Protein AF-A0A915N423-F1 (afdb_monomer)

Foldseek 3Di:
DCDDFDKAFFDDPDPPDRDIDTDDPPDDSLVVCCVTHPDNPDVVVVVVVLVPDDPVVNVVVVVVVVVVLCPDPCVQKDWAWWAWPVPRAIWIWIDGLFWTWIQGPPVRDIDIAGPVQWDDWDDDWQKIWTQGHPVRDITIIGHPTRVRVVVVVVVVVVSVD

Nearest PDB structures (foldseek):
  8y8y-assembly1_A  TM=5.622E-01  e=1.178E-06  Homo sapiens
  6qlz-assembly2_B  TM=8.464E-01  e=5.004E-04  Homo sapiens
  6qlz-assembly3_C  TM=8.438E-01  e=5.586E-04  Homo sapiens
  8tee-assembly1_B-2  TM=6.916E-01  e=3.801E-04  Mus musculus
  4tyz-assembly2_B  TM=6.804E-01  e=4.243E-04  Leishmania infantum

InterPro domains:
  IPR011993 PH-like domain superfamily [G3DSA:2.30.29.30] (75-157)

pLDDT: mean 72.62, std 17.29, range [35.38, 95.25]

Radius of gyration: 20.79 Å; Cα contacts (8 Å, |Δi|>4): 211; chains: 1; bounding box: 46×37×54 Å

Solvent-accessible surface area (backbone atoms only — not comparable to full-atom values): 9415 Å² total; per-residue (Å²): 138,88,86,85,66,62,68,46,48,38,62,53,97,49,93,84,57,82,47,74,42,74,62,58,89,93,49,69,65,66,64,56,39,74,74,38,35,60,64,72,66,65,64,53,60,50,48,66,57,48,74,77,46,56,70,70,56,46,49,50,52,50,53,55,49,48,56,57,47,62,71,39,88,66,54,73,50,49,78,43,71,30,22,37,67,89,77,68,45,63,30,36,44,31,40,40,94,68,32,40,34,39,36,40,64,94,79,69,50,70,49,76,41,47,56,91,39,51,79,47,78,49,77,55,66,33,36,39,35,39,24,38,51,96,84,53,50,72,48,46,36,35,39,93,42,40,64,62,45,51,52,54,49,49,55,48,60,72,66,72,114

Mean predicted aligned error: 14.72 Å

Structure (mmCIF, N/CA/C/O backbone):
data_AF-A0A915N423-F1
#
_entry.id   AF-A0A915N423-F1
#
loop_
_atom_site.group_PDB
_atom_site.id
_atom_site.type_symbol
_atom_site.label_atom_id
_atom_site.label_alt_id
_atom_site.label_comp_id
_atom_site.label_asym_id
_atom_site.label_entity_id
_atom_site.label_seq_id
_atom_site.pdbx_PDB_ins_code
_atom_site.Cartn_x
_atom_site.Cartn_y
_atom_site.Cartn_z
_atom_site.occupancy
_atom_site.B_iso_or_equiv
_atom_site.auth_seq_id
_atom_site.auth_comp_id
_atom_site.auth_asym_id
_atom_site.auth_atom_id
_atom_site.pdbx_PDB_model_num
ATOM 1 N N . PRO A 1 1 ? 3.517 20.242 -10.643 1.00 35.38 1 PRO A N 1
ATOM 2 C CA . PRO A 1 1 ? 3.447 18.761 -10.707 1.00 35.38 1 PRO A CA 1
ATOM 3 C C . PRO A 1 1 ? 4.623 18.179 -11.520 1.00 35.38 1 PRO A C 1
ATOM 5 O O . PRO A 1 1 ? 4.657 18.299 -12.739 1.00 35.38 1 PRO A O 1
ATOM 8 N N . LYS A 1 2 ? 5.636 17.630 -10.835 1.00 38.31 2 LYS A N 1
ATOM 9 C CA . LYS A 1 2 ? 6.844 17.023 -11.432 1.00 38.31 2 LYS A CA 1
ATOM 10 C C . LYS A 1 2 ? 6.754 15.494 -11.331 1.00 38.31 2 LYS A C 1
ATOM 12 O O . LYS A 1 2 ? 7.477 14.899 -10.545 1.00 38.31 2 LYS A O 1
ATOM 17 N N . ILE A 1 3 ? 5.815 14.882 -12.050 1.00 35.84 3 ILE A N 1
ATOM 18 C CA . ILE A 1 3 ? 5.405 13.491 -11.769 1.00 35.84 3 ILE A CA 1
ATOM 19 C C . ILE A 1 3 ? 6.064 12.456 -12.712 1.00 35.84 3 ILE A C 1
ATOM 21 O O . ILE A 1 3 ? 5.968 11.267 -12.466 1.00 35.84 3 ILE A O 1
ATOM 25 N N . PHE A 1 4 ? 6.859 12.860 -13.716 1.00 45.06 4 PHE A N 1
ATOM 26 C CA . PHE A 1 4 ? 7.499 11.904 -14.648 1.00 45.06 4 PHE A CA 1
ATOM 27 C C . PHE A 1 4 ? 8.933 12.288 -15.055 1.00 45.06 4 PHE A C 1
ATOM 29 O O . PHE A 1 4 ? 9.256 12.400 -16.235 1.00 45.06 4 PHE A O 1
ATOM 36 N N . GLY A 1 5 ? 9.810 12.551 -14.082 1.00 49.00 5 GLY A N 1
ATOM 37 C CA . GLY A 1 5 ? 11.205 12.922 -14.351 1.00 49.00 5 GLY A CA 1
ATOM 38 C C . GLY A 1 5 ? 12.211 11.821 -14.003 1.00 49.00 5 GLY A C 1
ATOM 39 O O . GLY A 1 5 ? 12.178 11.238 -12.926 1.00 49.00 5 GLY A O 1
ATOM 40 N N . LEU A 1 6 ? 13.183 11.575 -14.877 1.00 53.91 6 LEU A N 1
ATOM 41 C CA . LEU A 1 6 ? 14.365 10.797 -14.503 1.00 53.91 6 LEU A CA 1
ATOM 42 C C . LEU A 1 6 ? 15.216 11.613 -13.513 1.00 53.91 6 LEU A C 1
ATOM 44 O O . LEU A 1 6 ? 15.444 12.809 -13.721 1.00 53.91 6 LEU A O 1
ATOM 48 N N . GLN A 1 7 ? 15.706 10.980 -12.445 1.00 60.94 7 GLN A N 1
ATOM 49 C CA . GLN A 1 7 ? 16.640 11.590 -11.493 1.00 60.94 7 GLN A CA 1
ATOM 50 C C . GLN A 1 7 ? 18.035 10.966 -11.591 1.00 60.94 7 GLN A C 1
ATOM 52 O O . GLN A 1 7 ? 18.215 9.795 -11.945 1.00 60.94 7 GLN A O 1
ATOM 57 N N . TYR A 1 8 ? 19.056 11.738 -11.230 1.00 60.56 8 TYR A N 1
ATOM 58 C CA . TYR A 1 8 ? 20.414 11.236 -11.083 1.00 60.56 8 TYR A CA 1
ATOM 59 C C . TYR A 1 8 ? 21.033 11.661 -9.752 1.00 60.56 8 TYR A C 1
ATOM 61 O O . TYR A 1 8 ? 20.816 12.765 -9.256 1.00 60.56 8 TYR A O 1
ATOM 69 N N . GLN A 1 9 ? 21.835 10.760 -9.185 1.00 66.44 9 GLN A N 1
ATOM 70 C CA . GLN A 1 9 ? 22.580 11.010 -7.959 1.00 66.44 9 GLN A CA 1
ATOM 71 C C . GLN A 1 9 ? 23.746 11.954 -8.243 1.00 66.44 9 GLN A C 1
ATOM 73 O O . GLN A 1 9 ? 24.588 11.680 -9.113 1.00 66.44 9 GLN A O 1
ATOM 78 N N . MET A 1 10 ? 23.793 13.055 -7.503 1.00 62.12 10 MET A N 1
ATOM 79 C CA . MET A 1 10 ? 24.853 14.041 -7.601 1.00 62.12 10 MET A CA 1
ATOM 80 C C . MET A 1 10 ? 26.148 13.551 -6.942 1.00 62.12 10 MET A C 1
ATOM 82 O O . MET A 1 10 ? 26.137 12.709 -6.046 1.00 62.12 10 MET A O 1
ATOM 86 N N . LYS A 1 11 ? 27.276 14.107 -7.386 1.00 58.88 11 LYS A N 1
ATOM 87 C CA . LYS A 1 11 ? 28.560 14.050 -6.691 1.00 58.88 11 LYS A CA 1
ATOM 88 C C . LYS A 1 11 ? 28.432 14.827 -5.392 1.00 58.88 11 LYS A C 1
ATOM 90 O O . LYS A 1 11 ? 28.373 16.053 -5.422 1.00 58.88 11 LYS A O 1
ATOM 95 N N . ALA A 1 12 ? 28.385 14.111 -4.282 1.00 56.25 12 ALA A N 1
ATOM 96 C CA . ALA A 1 12 ? 28.579 14.684 -2.963 1.00 56.25 12 ALA A CA 1
ATOM 97 C C . ALA A 1 12 ? 30.016 14.394 -2.518 1.00 56.25 12 ALA A C 1
ATOM 99 O O . ALA A 1 12 ? 30.547 13.318 -2.787 1.00 56.25 12 ALA A O 1
ATOM 100 N N . THR A 1 13 ? 30.648 15.371 -1.874 1.00 53.78 13 THR A N 1
ATOM 101 C CA . THR A 1 13 ? 31.932 15.202 -1.173 1.00 53.78 13 THR A CA 1
ATOM 102 C C . THR A 1 13 ? 31.786 14.373 0.098 1.00 53.78 13 THR A C 1
ATOM 104 O O . THR A 1 13 ? 32.768 13.825 0.581 1.00 53.78 13 THR A O 1
ATOM 107 N N . ASP A 1 14 ? 30.563 14.280 0.613 1.00 52.47 14 ASP A N 1
ATOM 108 C CA . ASP A 1 14 ? 30.214 13.598 1.846 1.00 52.47 14 ASP A CA 1
ATOM 109 C C . ASP A 1 14 ? 29.406 12.338 1.507 1.00 52.47 14 ASP A C 1
ATOM 111 O O . ASP A 1 14 ? 28.328 12.421 0.906 1.00 52.47 14 ASP A O 1
ATOM 115 N N . THR A 1 15 ? 29.959 11.165 1.818 1.00 52.91 15 THR A N 1
ATOM 116 C CA . THR A 1 15 ? 29.466 9.847 1.370 1.00 52.91 15 THR A CA 1
ATOM 117 C C . THR A 1 15 ? 28.049 9.544 1.873 1.00 52.91 15 THR A C 1
ATOM 119 O O . THR A 1 15 ? 27.328 8.748 1.267 1.00 52.91 15 THR A O 1
ATOM 122 N N . GLU A 1 16 ? 27.623 10.220 2.941 1.00 51.22 16 GLU A N 1
ATOM 123 C CA . GLU A 1 16 ? 26.332 10.010 3.599 1.00 51.22 16 GLU A CA 1
ATOM 124 C C . GLU A 1 16 ? 25.194 10.856 3.004 1.00 51.22 16 GLU A C 1
ATOM 126 O O . GLU A 1 16 ? 24.026 10.475 3.084 1.00 51.22 16 GLU A O 1
ATOM 131 N N . LYS A 1 17 ? 25.493 11.960 2.303 1.00 50.31 17 LYS A N 1
ATOM 132 C CA . LYS A 1 17 ? 24.467 12.827 1.697 1.00 50.31 17 LYS A CA 1
ATOM 133 C C . LYS A 1 17 ? 24.258 12.486 0.227 1.00 50.31 17 LYS A C 1
ATOM 135 O O . LYS A 1 17 ? 24.754 13.157 -0.679 1.00 50.31 17 LYS A O 1
ATOM 140 N N . ARG A 1 18 ? 23.467 11.441 -0.032 1.00 54.22 18 ARG A N 1
ATOM 141 C CA . ARG A 1 18 ? 23.009 11.083 -1.386 1.00 54.22 18 ARG A CA 1
ATOM 142 C C . ARG A 1 18 ? 22.008 12.118 -1.917 1.00 54.22 18 ARG A C 1
ATOM 144 O O . ARG A 1 18 ? 20.801 11.920 -1.860 1.00 54.22 18 ARG A O 1
ATOM 151 N N . MET A 1 19 ? 22.506 13.232 -2.448 1.00 58.16 19 MET A N 1
ATOM 152 C CA . MET A 1 19 ? 21.665 14.249 -3.087 1.00 58.16 19 MET A CA 1
ATOM 153 C C . MET A 1 19 ? 21.217 13.793 -4.483 1.00 58.16 19 MET A C 1
ATOM 155 O O . MET A 1 19 ? 22.045 13.461 -5.335 1.00 58.16 19 MET A O 1
ATOM 159 N N . MET A 1 20 ? 19.905 13.791 -4.725 1.00 60.31 20 MET A N 1
ATOM 160 C CA . MET A 1 20 ? 19.289 13.441 -6.009 1.00 60.31 20 MET A CA 1
ATOM 161 C C . MET A 1 20 ? 18.847 14.703 -6.754 1.00 60.31 20 MET A C 1
ATOM 163 O O . MET A 1 20 ? 18.311 15.631 -6.150 1.00 60.31 20 MET A O 1
ATOM 167 N N . ARG A 1 21 ? 19.061 14.748 -8.074 1.00 61.97 21 ARG A N 1
ATOM 168 C CA . ARG A 1 21 ? 18.654 15.872 -8.929 1.00 61.97 21 ARG A CA 1
ATOM 169 C C . ARG A 1 21 ? 17.828 15.404 -10.117 1.00 61.97 21 ARG A C 1
ATOM 171 O O . ARG A 1 21 ? 18.158 14.414 -10.765 1.00 61.97 21 ARG A O 1
ATOM 178 N N . TRP A 1 22 ? 16.773 16.154 -10.413 1.00 62.38 22 TRP A N 1
ATOM 179 C CA . TRP A 1 22 ? 15.925 15.951 -11.585 1.00 62.38 22 TRP A CA 1
ATOM 180 C C . TRP A 1 22 ? 16.647 16.339 -12.876 1.00 62.38 22 TRP A C 1
ATOM 182 O O . TRP A 1 22 ? 17.339 17.358 -12.919 1.00 62.38 22 TRP A O 1
ATOM 192 N N . ILE A 1 23 ? 16.453 15.545 -13.929 1.00 60.69 23 ILE A N 1
ATOM 193 C CA . ILE A 1 23 ? 16.903 15.884 -15.280 1.00 60.69 23 ILE A CA 1
ATOM 194 C C . ILE A 1 23 ? 16.006 16.991 -15.836 1.00 60.69 23 ILE A C 1
ATOM 196 O O . ILE A 1 23 ? 14.783 16.869 -15.848 1.00 60.69 23 ILE A O 1
ATOM 200 N N . GLU A 1 24 ? 16.621 18.080 -16.296 1.00 67.56 24 GLU A N 1
ATOM 201 C CA . GLU A 1 24 ? 15.918 19.202 -16.917 1.00 67.56 24 GLU A CA 1
ATOM 202 C C . GLU A 1 24 ? 15.700 18.894 -18.415 1.00 67.56 24 GLU A C 1
ATOM 204 O O . GLU A 1 24 ? 16.689 18.813 -19.150 1.00 67.56 24 GLU A O 1
ATOM 209 N N . PRO A 1 25 ? 14.450 18.730 -18.899 1.00 50.25 25 PRO A N 1
ATOM 210 C CA . PRO A 1 25 ? 14.166 18.262 -20.264 1.00 50.25 25 PRO A CA 1
ATOM 211 C C . PRO A 1 25 ? 14.612 19.231 -21.375 1.00 50.25 25 PRO A C 1
ATOM 213 O O . PRO A 1 25 ? 14.803 18.811 -22.510 1.00 50.25 25 PRO A O 1
ATOM 216 N N . GLY A 1 26 ? 14.836 20.511 -21.058 1.00 50.38 26 GLY A N 1
ATOM 217 C CA . GLY A 1 26 ? 15.304 21.529 -22.011 1.00 50.38 26 GLY A CA 1
ATOM 218 C C . GLY A 1 26 ? 16.827 21.691 -22.105 1.00 50.38 26 GLY A C 1
ATOM 219 O O . GLY A 1 26 ? 17.304 22.541 -22.854 1.00 50.38 26 GLY A O 1
ATOM 220 N N . ARG A 1 27 ? 17.618 20.929 -21.337 1.00 60.22 27 ARG A N 1
ATOM 221 C CA . ARG A 1 27 ? 19.087 21.017 -21.358 1.00 60.22 27 ARG A CA 1
ATOM 222 C C . ARG A 1 27 ? 19.703 19.715 -21.873 1.00 60.22 27 ARG A C 1
ATOM 224 O O . ARG A 1 27 ? 19.248 18.643 -21.481 1.00 60.22 27 ARG A O 1
ATOM 231 N N . PRO A 1 28 ? 20.809 19.766 -22.641 1.00 55.94 28 PRO A N 1
ATOM 232 C CA . PRO A 1 28 ? 21.502 18.559 -23.082 1.00 55.94 28 PRO A CA 1
ATOM 233 C C . PRO A 1 28 ? 21.868 17.664 -21.891 1.00 55.94 28 PRO A C 1
ATOM 235 O O . PRO A 1 28 ? 22.650 18.067 -21.023 1.00 55.94 28 PRO A O 1
ATOM 238 N N . ILE A 1 29 ? 21.310 16.451 -21.854 1.00 56.38 29 ILE A N 1
ATOM 239 C CA . ILE A 1 29 ? 21.448 15.495 -20.741 1.00 56.38 29 ILE A CA 1
ATOM 240 C C . ILE A 1 29 ? 22.919 15.199 -20.413 1.00 56.38 29 ILE A C 1
ATOM 242 O O . ILE A 1 29 ? 23.305 15.127 -19.247 1.00 56.38 29 ILE A O 1
ATOM 246 N N . ARG A 1 30 ? 23.772 15.166 -21.446 1.00 55.88 30 ARG A N 1
ATOM 247 C CA . ARG A 1 30 ? 25.227 14.994 -21.353 1.00 55.88 30 ARG A CA 1
ATOM 248 C C . ARG A 1 30 ? 25.884 16.022 -20.429 1.00 55.88 30 ARG A C 1
ATOM 250 O O . ARG A 1 30 ? 26.578 15.642 -19.493 1.00 55.88 30 ARG A O 1
ATOM 257 N N . ARG A 1 31 ? 25.599 17.316 -20.618 1.00 64.25 31 ARG A N 1
ATOM 258 C CA . ARG A 1 31 ? 26.181 18.393 -19.792 1.00 64.25 31 ARG A CA 1
ATOM 259 C C . ARG A 1 31 ? 25.704 18.331 -18.340 1.00 64.25 31 ARG A C 1
ATOM 261 O O . ARG A 1 31 ? 26.445 18.708 -17.435 1.00 64.25 31 ARG A O 1
ATOM 268 N N . GLN A 1 32 ? 24.476 17.865 -18.112 1.00 62.97 32 GLN A N 1
ATOM 269 C CA . GLN A 1 32 ? 23.907 17.726 -16.768 1.00 62.97 32 GLN A CA 1
ATOM 270 C C . GLN A 1 32 ? 24.576 16.576 -16.001 1.00 62.97 32 GLN A C 1
ATOM 272 O O . GLN A 1 32 ? 24.984 16.752 -14.851 1.00 62.97 32 GLN A O 1
ATOM 277 N N . LEU A 1 33 ? 24.765 15.430 -16.663 1.00 57.88 33 LEU A N 1
ATOM 278 C CA . LEU A 1 33 ? 25.406 14.251 -16.082 1.00 57.88 33 LEU A CA 1
ATOM 279 C C . LEU A 1 33 ? 26.922 14.435 -15.900 1.00 57.88 33 LEU A C 1
ATOM 281 O O . LEU A 1 33 ? 27.447 14.103 -14.840 1.00 57.88 33 LEU A O 1
ATOM 285 N N . GLU A 1 34 ? 27.631 15.017 -16.873 1.00 60.00 34 GLU A N 1
ATOM 286 C CA . GLU A 1 34 ? 29.085 15.253 -16.796 1.00 60.00 34 GLU A CA 1
ATOM 287 C C . GLU A 1 34 ? 29.467 16.183 -15.640 1.00 60.00 34 GLU A C 1
ATOM 289 O O . GLU A 1 34 ? 30.489 15.974 -14.972 1.00 60.00 34 GLU A O 1
ATOM 294 N N . ARG A 1 35 ? 28.642 17.208 -15.400 1.00 56.72 35 ARG A N 1
ATOM 295 C CA . ARG A 1 35 ? 28.901 18.236 -14.390 1.00 56.72 35 ARG A CA 1
ATOM 296 C C . ARG A 1 35 ? 28.583 17.749 -12.978 1.00 56.72 35 ARG A C 1
ATOM 298 O O . ARG A 1 35 ? 29.286 18.130 -12.049 1.00 56.72 35 ARG A O 1
ATOM 305 N N . TRP A 1 36 ? 27.578 16.886 -12.817 1.00 52.91 36 TRP A N 1
ATOM 306 C CA . TRP A 1 36 ? 27.011 16.622 -11.496 1.00 52.91 36 TRP A CA 1
ATOM 307 C C . TRP A 1 36 ? 26.874 15.145 -11.113 1.00 52.91 36 TRP A C 1
ATOM 309 O O . TRP A 1 36 ? 26.733 14.905 -9.928 1.00 52.91 36 TRP A O 1
ATOM 319 N N . ALA A 1 37 ? 26.911 14.153 -12.011 1.00 52.38 37 ALA A N 1
ATOM 320 C CA . ALA A 1 37 ? 26.584 12.762 -11.652 1.00 52.38 37 ALA A CA 1
ATOM 321 C C . ALA A 1 37 ? 27.751 11.982 -11.010 1.00 52.38 37 ALA A C 1
ATOM 323 O O . ALA A 1 37 ? 28.895 12.048 -11.471 1.00 52.38 37 ALA A O 1
ATOM 324 N N . CYS A 1 38 ? 27.450 11.195 -9.966 1.00 51.47 38 CYS A N 1
ATOM 325 C CA . CYS A 1 38 ? 28.453 10.477 -9.163 1.00 51.47 38 CYS A CA 1
ATOM 326 C C . CYS A 1 38 ? 29.211 9.383 -9.941 1.00 51.47 38 CYS A C 1
ATOM 328 O O . CYS A 1 38 ? 30.418 9.220 -9.781 1.00 51.47 38 CYS A O 1
ATOM 330 N N . ARG A 1 39 ? 28.534 8.692 -10.868 1.00 51.06 39 ARG A N 1
ATOM 331 C CA . ARG A 1 39 ? 29.124 7.651 -11.728 1.00 51.06 39 ARG A CA 1
ATOM 332 C C . ARG A 1 39 ? 29.211 8.134 -13.173 1.00 51.06 39 ARG A C 1
ATOM 334 O O . ARG A 1 39 ? 28.320 7.874 -13.979 1.00 51.06 39 ARG A O 1
ATOM 341 N N . ARG A 1 40 ? 30.303 8.844 -13.484 1.00 41.81 40 ARG A N 1
ATOM 342 C CA . ARG A 1 40 ? 30.581 9.469 -14.794 1.00 41.81 40 ARG A CA 1
ATOM 343 C C . ARG A 1 40 ? 30.592 8.498 -15.985 1.00 41.81 40 ARG A C 1
ATOM 345 O O . ARG A 1 40 ? 30.420 8.961 -17.100 1.00 41.81 40 ARG A O 1
ATOM 352 N N . GLY A 1 41 ? 30.768 7.191 -15.768 1.00 42.84 41 GLY A N 1
ATOM 353 C CA . GLY A 1 41 ? 31.028 6.215 -16.839 1.00 42.84 41 GLY A CA 1
ATOM 354 C C . GLY A 1 41 ? 29.877 5.275 -17.225 1.00 42.84 41 GLY A C 1
ATOM 355 O O . GLY A 1 41 ? 29.814 4.831 -18.362 1.00 42.84 41 GLY A O 1
ATOM 356 N N . GLN A 1 42 ? 28.952 4.966 -16.314 1.00 40.69 42 GLN A N 1
ATOM 357 C CA . GLN A 1 42 ? 28.063 3.807 -16.507 1.00 40.69 42 GLN A CA 1
ATOM 358 C C . GLN A 1 42 ? 26.689 4.176 -17.084 1.00 40.69 42 GLN A C 1
ATOM 360 O O . GLN A 1 42 ? 26.129 3.446 -17.898 1.00 40.69 42 GLN A O 1
ATOM 365 N N . LYS A 1 43 ? 26.164 5.359 -16.733 1.00 39.66 43 LYS A N 1
ATOM 366 C CA . LYS A 1 43 ? 24.876 5.838 -17.264 1.00 39.66 43 LYS A CA 1
ATOM 367 C C . LYS A 1 43 ? 24.974 6.356 -18.711 1.00 39.66 43 LYS A C 1
ATOM 369 O O . LYS A 1 43 ? 24.025 6.185 -19.466 1.00 39.66 43 LYS A O 1
ATOM 374 N N . TRP A 1 44 ? 26.106 6.946 -19.118 1.00 37.19 44 TRP A N 1
ATOM 375 C CA . TRP A 1 44 ? 26.280 7.512 -20.471 1.00 37.19 44 TRP A CA 1
ATOM 376 C C . TRP A 1 44 ? 26.550 6.441 -21.540 1.00 37.19 44 TRP A C 1
ATOM 378 O O . TRP A 1 44 ? 25.934 6.490 -22.598 1.00 37.19 44 TRP A O 1
ATOM 388 N N . ALA A 1 45 ? 27.373 5.431 -21.233 1.00 40.91 45 ALA A N 1
ATOM 389 C CA . ALA A 1 45 ? 27.667 4.319 -22.142 1.00 40.91 45 ALA A CA 1
ATOM 390 C C . ALA A 1 45 ? 26.415 3.492 -22.488 1.00 40.91 45 ALA A C 1
ATOM 392 O O . ALA A 1 45 ? 26.355 2.848 -23.530 1.00 40.91 45 ALA A O 1
ATOM 393 N N . THR A 1 46 ? 25.402 3.525 -21.618 1.00 48.81 46 THR A N 1
ATOM 394 C CA . THR A 1 46 ? 24.104 2.885 -21.857 1.00 48.81 46 THR A CA 1
ATOM 395 C C . THR A 1 46 ? 23.249 3.732 -22.810 1.00 48.81 46 THR A C 1
ATOM 397 O O . THR A 1 46 ? 22.711 3.207 -23.776 1.00 48.81 46 THR A O 1
ATOM 400 N N . TYR A 1 47 ? 23.197 5.057 -22.624 1.00 50.16 47 TYR A N 1
ATOM 401 C CA . TYR A 1 47 ? 22.460 5.973 -23.510 1.00 50.16 47 TYR A CA 1
ATOM 402 C C . TYR A 1 47 ? 23.068 6.074 -24.920 1.00 50.16 47 TYR A C 1
ATOM 404 O O . TYR A 1 47 ? 22.339 6.051 -25.907 1.00 50.16 47 TYR A O 1
ATOM 412 N N . GLU A 1 48 ? 24.396 6.140 -25.036 1.00 48.88 48 GLU A N 1
ATOM 413 C CA . GLU A 1 48 ? 25.091 6.179 -26.333 1.00 48.88 48 GLU A CA 1
ATOM 414 C C . GLU A 1 48 ? 24.974 4.846 -27.098 1.00 48.88 48 GLU A C 1
ATOM 416 O O . GLU A 1 48 ? 25.009 4.807 -28.321 1.00 48.88 48 GLU A O 1
ATOM 421 N N . LYS A 1 49 ? 24.737 3.728 -26.410 1.00 51.78 49 LYS A N 1
ATOM 422 C CA . LYS A 1 49 ? 24.360 2.481 -27.087 1.00 51.78 49 LYS A CA 1
ATOM 423 C C . LYS A 1 49 ? 22.897 2.481 -27.524 1.00 51.78 49 LYS A C 1
ATOM 425 O O . LYS A 1 49 ? 22.596 1.937 -28.573 1.00 51.78 49 LYS A O 1
ATOM 430 N N . LEU A 1 50 ? 22.002 3.106 -26.757 1.00 53.62 50 LEU A N 1
ATOM 431 C CA . LEU A 1 50 ? 20.561 3.138 -27.033 1.00 53.62 50 LEU A CA 1
ATOM 432 C C . LEU A 1 50 ? 20.169 4.136 -28.138 1.00 53.62 50 LEU A C 1
ATOM 434 O O . LEU A 1 50 ? 19.243 3.864 -28.892 1.00 53.62 50 LEU A O 1
ATOM 438 N N . HIS A 1 51 ? 20.864 5.272 -28.274 1.00 55.25 51 HIS A N 1
ATOM 439 C CA . HIS A 1 51 ? 20.496 6.310 -29.254 1.00 55.25 51 HIS A CA 1
ATOM 440 C C . HIS A 1 51 ? 20.778 5.939 -30.723 1.00 55.25 51 HIS A C 1
ATOM 442 O O . HIS A 1 51 ? 20.240 6.572 -31.626 1.00 55.25 51 HIS A O 1
ATOM 448 N N . THR A 1 52 ? 21.614 4.926 -30.965 1.00 58.19 52 THR A N 1
ATOM 449 C CA . THR A 1 52 ? 21.940 4.388 -32.297 1.00 58.19 52 THR A CA 1
ATOM 450 C C . THR A 1 52 ? 21.100 3.161 -32.647 1.00 58.19 52 THR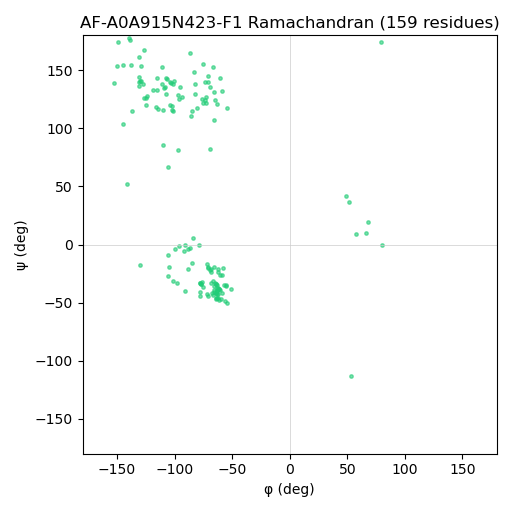 A C 1
ATOM 452 O O . THR A 1 52 ? 21.250 2.605 -33.734 1.00 58.19 52 THR A O 1
ATOM 455 N N . MET A 1 53 ? 20.221 2.718 -31.746 1.00 65.88 53 MET A N 1
ATOM 456 C CA . MET A 1 53 ? 19.376 1.548 -31.961 1.00 65.88 53 MET A CA 1
ATOM 457 C C . MET A 1 53 ? 18.131 1.901 -32.770 1.00 65.88 53 MET A C 1
ATOM 459 O O . MET A 1 53 ? 17.574 2.994 -32.661 1.00 65.88 53 MET A O 1
ATOM 463 N N . GLN A 1 54 ? 17.650 0.937 -33.558 1.00 73.69 54 GLN A N 1
ATOM 464 C CA . GLN A 1 54 ? 16.334 1.052 -34.173 1.00 73.69 54 GLN A CA 1
ATOM 465 C C . GLN A 1 54 ? 15.251 1.169 -33.086 1.00 73.69 54 GLN A C 1
ATOM 467 O O . GLN A 1 54 ? 15.338 0.467 -32.072 1.00 73.69 54 GLN A O 1
ATOM 472 N N . PRO A 1 55 ? 14.195 1.974 -33.311 1.00 73.50 55 PRO A N 1
ATOM 473 C CA . PRO A 1 55 ? 13.119 2.170 -32.338 1.00 73.50 55 PRO A CA 1
ATOM 474 C C . PRO A 1 55 ? 12.516 0.862 -31.806 1.00 73.50 55 PRO A C 1
ATOM 476 O O . PRO A 1 55 ? 12.256 0.748 -30.612 1.00 73.50 55 PRO A O 1
ATOM 479 N N . ALA A 1 56 ? 12.369 -0.153 -32.665 1.00 66.12 56 ALA A N 1
ATOM 480 C CA . ALA A 1 56 ? 11.861 -1.468 -32.275 1.00 66.12 56 ALA A CA 1
ATOM 481 C C . ALA A 1 56 ? 12.773 -2.187 -31.263 1.00 66.12 56 ALA A C 1
ATOM 483 O O . ALA A 1 56 ? 12.290 -2.790 -30.310 1.00 66.12 56 ALA A O 1
ATOM 484 N N . TYR A 1 57 ? 14.094 -2.087 -31.423 1.00 65.50 57 TYR A N 1
ATOM 485 C CA . TYR A 1 57 ? 15.054 -2.725 -30.521 1.00 65.50 57 TYR A CA 1
ATOM 486 C C . TYR A 1 57 ? 15.166 -1.981 -29.181 1.00 65.50 57 TYR A C 1
ATOM 488 O O . TYR A 1 57 ? 15.242 -2.608 -28.126 1.00 65.50 57 TYR A O 1
ATOM 496 N N . ALA A 1 58 ? 15.081 -0.646 -29.199 1.00 65.69 58 ALA A N 1
ATOM 497 C CA . ALA A 1 58 ? 14.986 0.155 -27.978 1.00 65.69 58 ALA A CA 1
ATOM 498 C C . ALA A 1 58 ? 13.696 -0.149 -27.191 1.00 65.69 58 ALA A C 1
ATOM 500 O O . ALA A 1 58 ? 13.741 -0.265 -25.967 1.00 65.69 58 ALA A O 1
ATOM 501 N N . ALA A 1 59 ? 12.567 -0.341 -27.884 1.00 65.94 59 ALA A N 1
ATOM 502 C CA . ALA A 1 59 ? 11.310 -0.761 -27.268 1.00 65.94 59 ALA A CA 1
ATOM 503 C C . ALA A 1 59 ? 11.407 -2.169 -26.654 1.00 65.94 59 ALA A C 1
ATOM 505 O O . ALA A 1 59 ? 10.946 -2.372 -25.535 1.00 65.94 59 ALA A O 1
ATOM 506 N N . LEU A 1 60 ? 12.059 -3.123 -27.329 1.00 62.38 60 LEU A N 1
ATOM 507 C CA . LEU A 1 60 ? 12.294 -4.464 -26.779 1.00 62.38 60 LEU A CA 1
ATOM 508 C C . LEU A 1 60 ? 13.158 -4.428 -25.513 1.00 62.38 60 LEU A C 1
ATOM 510 O O . LEU A 1 60 ? 12.794 -5.047 -24.520 1.00 62.38 60 LEU A O 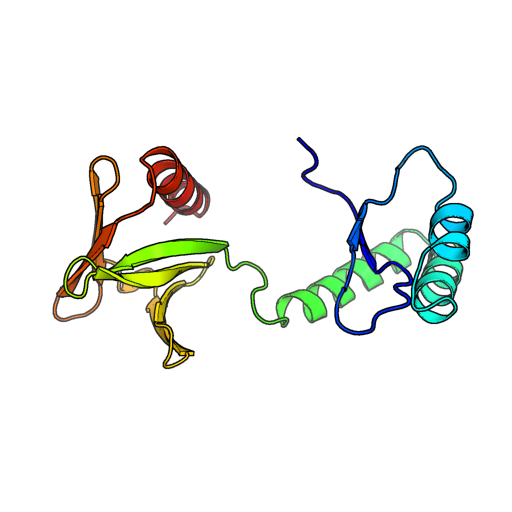1
ATOM 514 N N . LEU A 1 61 ? 14.260 -3.672 -25.507 1.00 65.38 61 LEU A N 1
ATOM 515 C CA . LEU A 1 61 ? 15.088 -3.504 -24.306 1.00 65.38 61 LEU A CA 1
ATOM 516 C C . LEU A 1 61 ? 14.341 -2.789 -23.178 1.00 65.38 61 LEU A C 1
ATOM 518 O O . LEU A 1 61 ? 14.556 -3.107 -22.014 1.00 65.38 61 LEU A O 1
ATOM 522 N N . TYR A 1 62 ? 13.457 -1.847 -23.509 1.00 63.22 62 TYR A N 1
ATOM 523 C CA . TYR A 1 62 ? 12.577 -1.224 -22.527 1.00 63.22 62 TYR A CA 1
ATOM 524 C C . TYR A 1 62 ? 11.615 -2.248 -21.918 1.00 63.22 62 TYR A C 1
ATOM 526 O O . TYR A 1 62 ? 11.510 -2.306 -20.703 1.00 63.22 62 TYR A O 1
ATOM 534 N N . ILE A 1 63 ? 10.982 -3.103 -22.727 1.00 59.53 63 ILE A N 1
ATOM 535 C CA . ILE A 1 63 ? 10.091 -4.170 -22.244 1.00 59.53 63 ILE A CA 1
ATOM 536 C C . ILE A 1 63 ? 10.857 -5.186 -21.385 1.00 59.53 63 ILE A C 1
ATOM 538 O O . ILE A 1 63 ? 10.404 -5.524 -20.299 1.00 59.53 63 ILE A O 1
ATOM 542 N N . VAL A 1 64 ? 12.035 -5.640 -21.819 1.00 61.25 64 VAL A N 1
ATOM 543 C CA . VAL A 1 64 ? 12.874 -6.566 -21.035 1.00 61.25 64 VAL A CA 1
ATOM 544 C C . VAL A 1 64 ? 13.343 -5.909 -19.734 1.00 61.25 64 VAL A C 1
ATOM 546 O O . VAL A 1 64 ? 13.269 -6.517 -18.673 1.00 61.25 64 VAL A O 1
ATOM 549 N N . GLY A 1 65 ? 13.740 -4.638 -19.788 1.00 62.72 65 GLY A N 1
ATOM 550 C CA . GLY A 1 65 ? 14.073 -3.863 -18.596 1.00 62.72 65 GLY A CA 1
ATOM 551 C C . GLY A 1 65 ? 12.872 -3.657 -17.671 1.00 62.72 65 GLY A C 1
ATOM 552 O O . GLY A 1 65 ? 13.037 -3.676 -16.458 1.00 62.72 65 GLY A O 1
ATOM 553 N N . LEU A 1 66 ? 11.655 -3.515 -18.205 1.00 58.75 66 LEU A N 1
ATOM 554 C CA . LEU A 1 66 ? 10.436 -3.475 -17.397 1.00 58.75 66 LEU A CA 1
ATOM 555 C C . LEU A 1 66 ? 10.219 -4.792 -16.647 1.00 58.75 66 LEU A C 1
ATOM 557 O O . LEU A 1 66 ? 9.816 -4.736 -15.492 1.00 58.75 66 LEU A O 1
ATOM 561 N N . VAL A 1 67 ? 10.536 -5.945 -17.247 1.00 60.69 67 VAL A N 1
ATOM 562 C CA . VAL A 1 67 ? 10.467 -7.251 -16.564 1.00 60.69 67 VAL A CA 1
ATOM 563 C C . VAL A 1 67 ? 11.454 -7.318 -15.396 1.00 60.69 67 VAL A C 1
ATOM 565 O O . VAL A 1 67 ? 11.097 -7.775 -14.315 1.00 60.69 67 VAL A O 1
ATOM 568 N N . GLU A 1 68 ? 12.682 -6.824 -15.571 1.00 64.69 68 GLU A N 1
ATOM 569 C CA . GLU A 1 68 ? 13.665 -6.763 -14.477 1.00 64.69 68 GLU A CA 1
ATOM 570 C C . GLU A 1 68 ? 13.227 -5.791 -13.370 1.00 64.69 68 GLU A C 1
ATOM 572 O O . GLU A 1 68 ? 13.351 -6.081 -12.180 1.00 64.69 68 GLU A O 1
ATOM 577 N N . VAL A 1 69 ? 12.672 -4.638 -13.753 1.00 63.09 69 VAL A N 1
ATOM 578 C CA . VAL A 1 69 ? 12.185 -3.622 -12.812 1.00 63.09 69 VAL A CA 1
ATOM 579 C C . VAL A 1 69 ? 10.947 -4.109 -12.053 1.00 63.09 69 VAL A C 1
ATOM 581 O O . VAL A 1 69 ? 10.823 -3.807 -10.870 1.00 63.09 69 VAL A O 1
ATOM 584 N N . GLN A 1 70 ? 10.089 -4.921 -12.676 1.00 62.47 70 GLN A N 1
ATOM 585 C CA . GLN A 1 70 ? 8.955 -5.581 -12.017 1.00 62.47 70 GLN A CA 1
ATOM 586 C C . GLN A 1 70 ? 9.376 -6.510 -10.874 1.00 62.47 70 GLN A C 1
ATOM 588 O O . GLN A 1 70 ? 8.599 -6.722 -9.950 1.00 62.47 70 GLN A O 1
ATOM 593 N N . GLN A 1 71 ? 10.599 -7.046 -10.909 1.00 65.44 71 GLN A N 1
ATOM 594 C CA . GLN A 1 71 ? 11.136 -7.883 -9.832 1.00 65.44 71 GLN A CA 1
ATOM 595 C C . GLN A 1 71 ? 11.815 -7.080 -8.715 1.00 65.44 71 GLN A C 1
ATOM 597 O O . GLN A 1 71 ? 12.273 -7.665 -7.732 1.00 65.44 71 GLN A O 1
ATOM 602 N N . CYS A 1 72 ? 11.913 -5.754 -8.844 1.00 68.12 72 CYS A N 1
ATOM 603 C CA . CYS A 1 72 ? 12.491 -4.921 -7.798 1.00 68.12 72 CYS A CA 1
ATOM 604 C C . CYS A 1 72 ? 11.536 -4.790 -6.605 1.00 68.12 72 CYS A C 1
ATOM 606 O O . CYS A 1 72 ? 10.333 -4.592 -6.762 1.00 68.12 72 CYS A O 1
ATOM 608 N N . GLU A 1 73 ? 12.100 -4.836 -5.399 1.00 67.62 73 GLU A N 1
ATOM 609 C CA . GLU A 1 73 ? 11.362 -4.598 -4.159 1.00 67.62 73 GLU A CA 1
ATOM 610 C C . GLU A 1 73 ? 10.720 -3.201 -4.167 1.00 67.62 73 GLU A C 1
ATOM 612 O O . GLU A 1 73 ? 11.365 -2.208 -4.518 1.00 67.62 73 GLU A O 1
ATOM 617 N N . GLY A 1 74 ? 9.435 -3.136 -3.813 1.00 72.94 74 GLY A N 1
ATOM 618 C CA . GLY A 1 74 ? 8.637 -1.910 -3.844 1.00 72.94 74 GLY A CA 1
ATOM 619 C C . GLY A 1 74 ? 8.107 -1.517 -5.227 1.00 72.94 74 GLY A C 1
ATOM 620 O O . GLY A 1 74 ? 7.418 -0.503 -5.343 1.00 72.94 74 GLY A O 1
ATOM 621 N N . TYR A 1 75 ? 8.399 -2.274 -6.293 1.00 73.94 75 TYR A N 1
ATOM 622 C CA . TYR A 1 75 ? 7.796 -2.000 -7.595 1.00 73.94 75 TYR A CA 1
ATOM 623 C C . TYR A 1 75 ? 6.281 -2.215 -7.545 1.00 73.94 75 TYR A C 1
ATOM 625 O O . TYR A 1 75 ? 5.807 -3.295 -7.202 1.00 73.94 75 TYR A O 1
ATOM 633 N N . GLY A 1 76 ? 5.522 -1.184 -7.921 1.00 79.19 76 GLY A N 1
ATOM 634 C CA . GLY A 1 76 ? 4.060 -1.232 -7.882 1.00 79.19 76 GLY A CA 1
ATOM 635 C C . GLY A 1 76 ? 3.488 -1.296 -6.463 1.00 79.19 76 GLY A C 1
ATOM 636 O O . GLY A 1 76 ? 2.346 -1.721 -6.299 1.00 79.19 76 GLY A O 1
ATOM 637 N N . GLU A 1 77 ? 4.271 -0.917 -5.448 1.00 85.44 77 GLU A N 1
ATOM 638 C CA . GLU A 1 77 ? 3.809 -0.750 -4.073 1.00 85.44 77 GLU A CA 1
ATOM 639 C C . GLU A 1 77 ? 3.746 0.749 -3.734 1.00 85.44 77 GLU A C 1
ATOM 641 O O . GLU A 1 77 ? 4.710 1.487 -3.934 1.00 85.44 77 GLU A O 1
ATOM 646 N N . GLU A 1 78 ? 2.617 1.200 -3.196 1.00 87.06 78 GLU A N 1
ATOM 647 C CA . GLU A 1 78 ? 2.433 2.554 -2.671 1.00 87.06 78 GLU A CA 1
ATOM 648 C C . GLU A 1 78 ? 2.350 2.492 -1.151 1.00 87.06 78 GLU A C 1
ATOM 650 O O . GLU A 1 78 ? 1.661 1.634 -0.601 1.00 87.06 78 GLU A O 1
ATOM 655 N N . THR A 1 79 ? 3.051 3.387 -0.452 1.00 89.69 79 THR A N 1
ATOM 656 C CA . THR A 1 79 ? 3.180 3.329 1.013 1.00 89.69 79 THR A CA 1
ATOM 657 C C . THR A 1 79 ? 2.889 4.662 1.681 1.00 89.69 79 THR A C 1
ATOM 659 O O . THR A 1 79 ? 3.356 5.708 1.236 1.00 89.69 79 THR A O 1
ATOM 662 N N . PHE A 1 80 ? 2.201 4.602 2.816 1.00 90.50 80 PHE A N 1
ATOM 663 C CA . PHE A 1 80 ? 1.768 5.743 3.607 1.00 90.50 80 PHE A CA 1
ATOM 664 C C . PHE A 1 80 ? 2.151 5.546 5.071 1.00 90.50 80 PHE A C 1
ATOM 666 O O . PHE A 1 80 ? 2.045 4.452 5.629 1.00 90.50 80 PHE A O 1
ATOM 673 N N . PHE A 1 81 ? 2.585 6.626 5.712 1.00 91.75 81 PHE A N 1
ATOM 674 C CA . PHE A 1 81 ? 2.869 6.625 7.141 1.00 91.75 81 PHE A CA 1
ATOM 675 C C . PHE A 1 81 ? 1.568 6.829 7.917 1.00 91.75 81 PHE A C 1
ATOM 677 O O . PHE A 1 81 ? 0.808 7.760 7.644 1.00 91.75 81 PHE A O 1
ATOM 684 N N . CY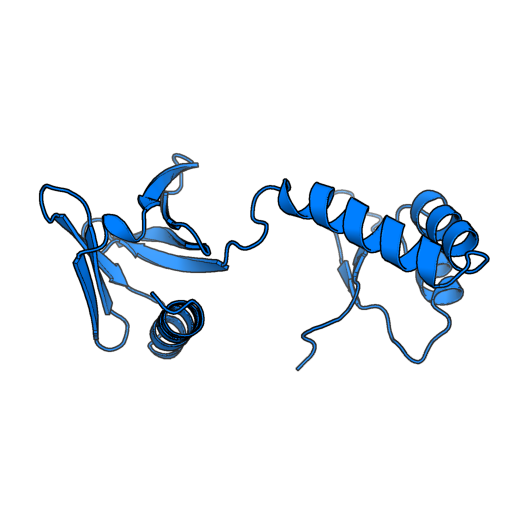S A 1 82 ? 1.311 5.966 8.893 1.00 93.00 82 CYS A N 1
ATOM 685 C CA . CYS A 1 82 ? 0.149 6.069 9.766 1.00 93.00 82 CYS A CA 1
ATOM 686 C C . CYS A 1 82 ? 0.471 5.512 11.157 1.00 93.00 82 CYS A C 1
ATOM 688 O O . CYS A 1 82 ? 1.564 5.005 11.405 1.00 93.00 82 CYS A O 1
ATOM 690 N N . LYS A 1 83 ? -0.469 5.652 12.091 1.00 93.50 83 LYS A N 1
ATOM 691 C CA . LYS A 1 83 ? -0.360 5.117 13.449 1.00 93.50 83 LYS A CA 1
ATOM 692 C C . LYS A 1 83 ? -1.337 3.974 13.654 1.00 93.50 83 LYS A C 1
ATOM 694 O O . LYS A 1 83 ? -2.492 4.087 13.238 1.00 93.50 83 LYS A O 1
ATOM 699 N N . ASP A 1 84 ? -0.896 2.910 14.313 1.00 91.75 84 ASP A N 1
ATOM 700 C CA . ASP A 1 84 ? -1.794 1.844 14.760 1.00 91.75 84 ASP A CA 1
ATOM 701 C C . ASP A 1 84 ? -2.746 2.404 15.829 1.00 91.75 84 ASP A C 1
ATOM 703 O O . ASP A 1 84 ? -2.331 3.083 16.771 1.00 91.75 84 ASP A O 1
ATOM 707 N N . GLY A 1 85 ? -4.043 2.156 15.679 1.00 87.75 85 GLY A N 1
ATOM 708 C CA . GLY A 1 85 ? -5.057 2.627 16.610 1.00 87.75 85 GLY A CA 1
ATOM 709 C C . GLY A 1 85 ? -5.002 1.967 17.984 1.00 87.75 85 GLY A C 1
ATOM 710 O O . GLY A 1 85 ? -5.505 2.563 18.935 1.00 87.75 85 GLY A O 1
ATOM 711 N N . ASN A 1 86 ? -4.386 0.786 18.098 1.00 84.31 86 ASN A N 1
ATOM 712 C CA . ASN A 1 86 ? -4.278 0.064 19.366 1.00 84.31 86 ASN A CA 1
ATOM 713 C C . ASN A 1 86 ? -3.006 0.420 20.146 1.00 84.31 86 ASN A C 1
ATOM 715 O O . ASN A 1 86 ? -3.063 0.551 21.367 1.00 84.31 86 ASN A O 1
ATOM 719 N N . SER A 1 87 ? -1.867 0.572 19.461 1.00 82.19 87 SER A N 1
ATOM 720 C CA . SER A 1 87 ? -0.566 0.821 20.101 1.00 82.19 87 SER A CA 1
ATOM 721 C C . SER A 1 87 ? -0.061 2.260 19.964 1.00 82.19 87 SER A C 1
ATOM 723 O O . SER A 1 87 ? 0.920 2.608 20.616 1.00 82.19 87 SER A O 1
ATOM 725 N N . LEU A 1 88 ? -0.708 3.108 19.147 1.00 79.12 88 LEU A N 1
ATOM 726 C CA . LEU A 1 88 ? -0.234 4.451 18.761 1.00 79.12 88 LEU A CA 1
ATOM 727 C C . LEU A 1 88 ? 1.154 4.463 18.088 1.00 79.12 88 LEU A C 1
ATOM 729 O O . LEU A 1 88 ? 1.704 5.540 17.841 1.00 79.12 88 LEU A O 1
ATOM 733 N N . GLU A 1 89 ? 1.703 3.292 17.761 1.00 87.75 89 GLU A N 1
ATOM 734 C CA . GLU A 1 89 ? 2.999 3.143 17.108 1.00 87.75 89 GLU A CA 1
ATOM 735 C C . GLU A 1 89 ? 2.941 3.609 15.657 1.00 87.75 89 GLU A C 1
ATOM 737 O O . GLU A 1 89 ? 1.943 3.414 14.959 1.00 87.75 89 GLU A O 1
ATOM 742 N N . GLU A 1 90 ? 4.039 4.203 15.193 1.00 89.75 90 GLU A N 1
ATOM 743 C CA . GLU A 1 90 ? 4.196 4.580 13.794 1.00 89.75 90 GLU A CA 1
ATOM 744 C C . GLU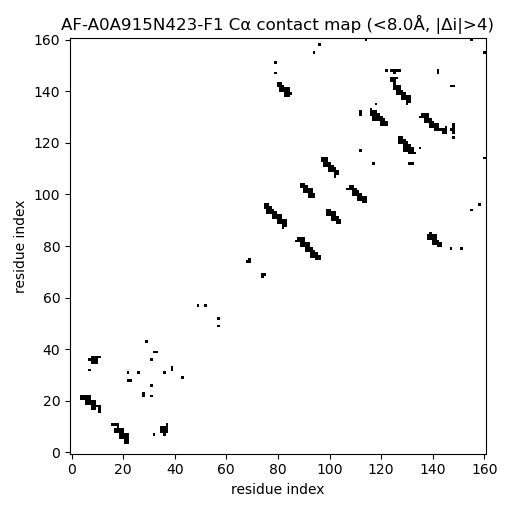 A 1 90 ? 4.478 3.347 12.939 1.00 89.75 90 GLU A C 1
ATOM 746 O O . GLU A 1 90 ? 5.463 2.626 13.117 1.00 89.75 90 GLU A O 1
ATOM 751 N N . ILE A 1 91 ? 3.609 3.135 11.964 1.00 92.50 91 ILE A N 1
ATOM 752 C CA . ILE A 1 91 ? 3.652 2.022 11.032 1.00 92.50 91 ILE A CA 1
ATOM 753 C C . ILE A 1 91 ? 3.610 2.557 9.600 1.00 92.50 91 ILE A C 1
ATOM 755 O O . ILE A 1 91 ? 3.343 3.732 9.336 1.00 92.50 91 ILE A O 1
ATOM 759 N N . THR A 1 92 ? 3.907 1.688 8.643 1.00 92.62 92 THR A N 1
ATOM 760 C CA . THR A 1 92 ? 3.743 1.988 7.221 1.00 92.62 92 THR A CA 1
ATOM 761 C C . THR A 1 92 ? 2.675 1.073 6.657 1.00 92.62 92 THR A C 1
ATOM 763 O O . THR A 1 92 ? 2.846 -0.143 6.665 1.00 92.6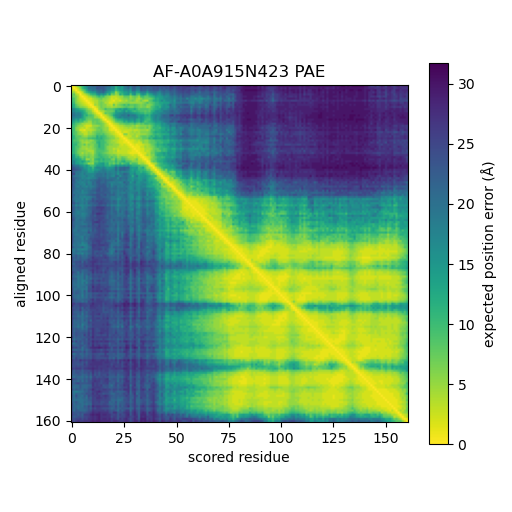2 92 THR A O 1
ATOM 766 N N . LEU A 1 93 ? 1.574 1.656 6.196 1.00 92.50 93 LEU A N 1
ATOM 767 C CA . LEU A 1 93 ? 0.535 0.944 5.466 1.00 92.50 93 LEU A CA 1
ATOM 768 C C . LEU A 1 93 ? 0.829 1.085 3.978 1.00 92.50 93 LEU A C 1
ATOM 770 O O . LEU A 1 93 ? 0.998 2.201 3.494 1.00 92.50 93 LEU A O 1
ATOM 774 N N . GLY A 1 94 ? 0.891 -0.026 3.261 1.00 91.00 94 GLY A N 1
ATOM 775 C CA . GLY A 1 94 ? 1.078 -0.021 1.823 1.00 91.00 94 GLY A CA 1
ATOM 776 C C . GLY A 1 94 ? 0.082 -0.899 1.093 1.00 91.00 94 GLY A C 1
ATOM 777 O O . GLY A 1 94 ? -0.568 -1.763 1.681 1.00 91.00 94 GLY A O 1
ATOM 778 N N . CYS A 1 95 ? -0.051 -0.648 -0.199 1.00 89.75 95 CYS A N 1
ATOM 779 C CA . CYS A 1 95 ? -0.890 -1.416 -1.102 1.00 89.75 95 CYS A CA 1
ATOM 780 C C . CYS A 1 95 ? -0.176 -1.651 -2.435 1.00 89.75 95 CYS A C 1
ATOM 782 O O . CYS A 1 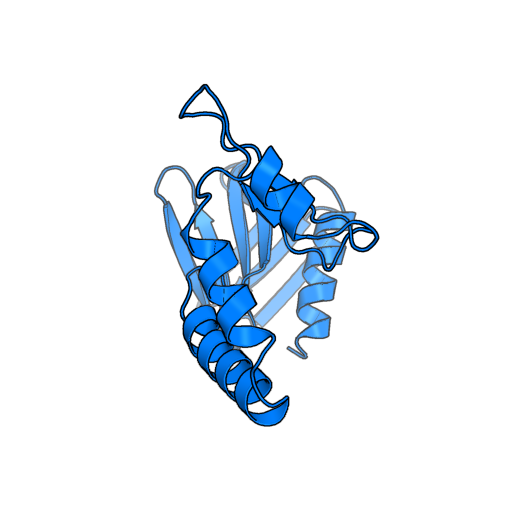95 ? 0.711 -0.899 -2.830 1.00 89.75 95 CYS A O 1
ATOM 784 N N . SER A 1 96 ? -0.563 -2.724 -3.110 1.00 87.31 96 SER A N 1
ATOM 785 C CA . SER A 1 96 ? -0.141 -3.097 -4.456 1.00 87.31 96 SER A CA 1
ATOM 786 C C . SER A 1 96 ? -1.347 -3.646 -5.218 1.00 87.31 96 SER A C 1
ATOM 788 O O . SER A 1 96 ? -2.423 -3.793 -4.639 1.00 87.31 96 SER A O 1
ATOM 790 N N . LEU A 1 97 ? -1.172 -4.005 -6.489 1.00 83.06 97 LEU A N 1
ATOM 791 C CA . LEU A 1 97 ? -2.222 -4.646 -7.286 1.00 83.06 97 LEU A CA 1
ATOM 792 C C . LEU A 1 97 ? -2.752 -5.925 -6.621 1.00 83.06 97 LEU A C 1
ATOM 794 O O . LEU A 1 97 ? -3.936 -6.212 -6.688 1.00 83.06 97 LEU A O 1
ATOM 798 N N . ASP A 1 98 ? -1.886 -6.672 -5.938 1.00 84.56 98 ASP A N 1
ATOM 799 C CA . ASP A 1 98 ? -2.214 -8.007 -5.430 1.00 84.56 98 ASP A CA 1
ATOM 800 C C . ASP A 1 98 ? -2.475 -8.070 -3.912 1.00 84.56 98 ASP A C 1
ATOM 802 O O . ASP A 1 98 ? -3.043 -9.052 -3.419 1.00 84.56 98 ASP A O 1
ATOM 806 N N . TRP A 1 99 ? -2.013 -7.072 -3.149 1.00 89.31 99 TRP A N 1
ATOM 807 C CA . TRP A 1 99 ? -1.962 -7.149 -1.687 1.00 89.31 99 TRP A CA 1
ATOM 808 C C . TRP A 1 99 ? -2.121 -5.786 -1.014 1.00 89.31 99 TRP A C 1
ATOM 810 O O . TRP A 1 99 ? -1.659 -4.764 -1.522 1.00 89.31 99 TRP A O 1
ATOM 820 N N . ILE A 1 100 ? -2.625 -5.811 0.216 1.00 91.25 100 ILE A N 1
ATOM 821 C CA . ILE A 1 100 ? -2.440 -4.756 1.213 1.00 91.25 100 ILE A CA 1
ATOM 822 C C . ILE A 1 100 ? -1.460 -5.241 2.277 1.00 91.25 100 ILE A C 1
ATOM 824 O O . ILE A 1 100 ? -1.457 -6.416 2.646 1.00 91.25 100 ILE A O 1
ATOM 828 N N . PHE A 1 101 ? -0.601 -4.364 2.783 1.00 91.62 101 PHE A N 1
ATOM 829 C CA . PHE A 1 101 ? 0.398 -4.759 3.762 1.00 91.62 101 PHE A CA 1
ATOM 830 C C . PHE A 1 101 ? 0.690 -3.689 4.804 1.00 91.62 101 PHE A C 1
ATOM 832 O O . PHE A 1 101 ? 0.527 -2.495 4.582 1.00 91.62 101 PHE A O 1
ATOM 839 N N . VAL A 1 102 ? 1.154 -4.143 5.962 1.00 92.06 102 VAL A N 1
ATOM 840 C CA . VAL A 1 102 ? 1.545 -3.303 7.090 1.00 92.06 102 VAL A CA 1
ATOM 841 C C . VAL A 1 102 ? 2.976 -3.635 7.474 1.00 92.06 102 VAL A C 1
ATOM 843 O O . VAL A 1 102 ? 3.289 -4.787 7.772 1.00 92.06 102 VAL A O 1
ATOM 846 N N . ILE A 1 103 ? 3.832 -2.621 7.520 1.00 90.81 103 ILE A N 1
ATOM 847 C CA . ILE A 1 103 ? 5.198 -2.714 8.033 1.00 90.81 103 ILE A CA 1
ATOM 848 C C . ILE A 1 103 ? 5.231 -2.063 9.413 1.00 90.81 103 ILE A C 1
ATOM 850 O O . ILE A 1 103 ? 4.960 -0.867 9.553 1.00 90.81 103 ILE A O 1
ATOM 854 N N . ARG A 1 104 ? 5.594 -2.840 10.436 1.00 87.81 104 ARG A N 1
ATOM 855 C CA . ARG A 1 104 ? 5.794 -2.337 11.802 1.00 87.81 104 ARG A CA 1
ATOM 856 C C . ARG A 1 104 ? 7.278 -2.044 12.040 1.00 87.81 104 ARG A C 1
ATOM 858 O O . ARG A 1 104 ? 8.124 -2.918 11.850 1.00 87.81 104 ARG A O 1
ATOM 865 N N . ARG A 1 105 ? 7.616 -0.817 12.454 1.00 75.31 105 ARG A N 1
ATOM 866 C CA . ARG A 1 105 ? 8.967 -0.451 12.929 1.00 75.31 105 ARG A CA 1
ATOM 867 C C . ARG A 1 105 ? 8.939 -0.402 14.460 1.00 75.31 105 ARG A C 1
ATOM 869 O O . ARG A 1 105 ? 7.959 0.110 14.986 1.00 75.31 105 ARG A O 1
ATOM 876 N N . PRO A 1 106 ? 9.955 -0.906 15.189 1.00 66.75 106 PRO A N 1
ATOM 877 C CA . PRO A 1 106 ? 11.332 -1.210 14.769 1.00 66.75 106 PRO A CA 1
ATOM 878 C C . PRO A 1 106 ? 11.591 -2.642 14.269 1.00 66.75 106 PRO A C 1
ATOM 880 O O . PRO A 1 106 ? 12.695 -2.921 13.814 1.00 66.75 106 PRO A O 1
ATOM 883 N N . SER A 1 107 ? 10.615 -3.551 14.339 1.00 73.31 107 SER A N 1
ATOM 884 C CA . SER A 1 107 ? 10.829 -4.972 14.023 1.00 73.31 107 SER A CA 1
ATOM 885 C C . SER A 1 107 ? 11.051 -5.265 12.533 1.00 73.31 107 SER A C 1
ATOM 887 O O . SER A 1 107 ? 11.537 -6.341 12.192 1.00 73.31 107 SER A O 1
ATOM 889 N N . GLY A 1 108 ? 10.660 -4.347 11.641 1.00 76.94 108 GLY A N 1
ATOM 890 C CA . GLY A 1 108 ? 10.709 -4.549 10.189 1.00 76.94 108 GLY A CA 1
ATOM 891 C C . GLY A 1 108 ? 9.740 -5.630 9.704 1.00 76.94 108 GLY A C 1
ATOM 892 O O . GLY A 1 108 ? 9.805 -6.059 8.554 1.00 76.94 108 GLY A O 1
ATOM 893 N N . THR A 1 109 ? 8.845 -6.098 10.577 1.00 84.44 109 THR A N 1
ATOM 894 C CA . THR A 1 109 ? 7.928 -7.186 10.252 1.00 84.44 109 THR A CA 1
ATOM 895 C C . THR A 1 109 ? 6.870 -6.664 9.294 1.00 84.44 109 THR A C 1
ATOM 897 O O . THR A 1 109 ? 6.146 -5.7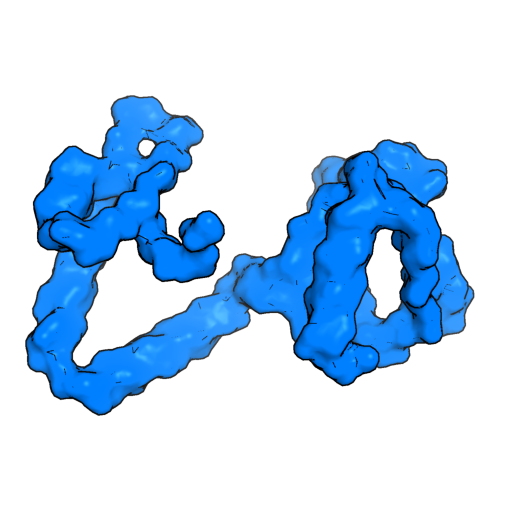19 9.618 1.00 84.44 109 THR A O 1
ATOM 900 N N . THR A 1 110 ? 6.787 -7.295 8.126 1.00 88.88 110 THR A N 1
ATOM 901 C CA . THR A 1 110 ? 5.790 -6.980 7.105 1.00 88.88 110 THR A CA 1
ATOM 902 C C . THR A 1 110 ? 4.694 -8.030 7.143 1.00 88.88 110 THR A C 1
ATOM 904 O O . THR A 1 110 ? 4.953 -9.214 6.942 1.00 88.88 110 THR A O 1
ATOM 907 N N . GLN A 1 111 ? 3.470 -7.594 7.406 1.00 89.06 111 GLN A N 1
ATOM 908 C CA . GLN A 1 111 ? 2.278 -8.425 7.341 1.00 89.06 111 GLN A CA 1
ATOM 909 C C . GLN A 1 111 ? 1.542 -8.102 6.044 1.00 89.06 111 GLN A C 1
ATOM 911 O O . GLN A 1 111 ? 1.108 -6.966 5.873 1.00 89.06 111 GLN A O 1
ATOM 916 N N . LYS A 1 112 ? 1.430 -9.073 5.133 1.00 90.44 112 LYS A N 1
ATOM 917 C CA . LYS A 1 112 ? 0.734 -8.926 3.846 1.00 90.44 112 LYS A CA 1
ATOM 918 C C . LYS A 1 112 ? -0.588 -9.698 3.877 1.00 90.44 112 LYS A C 1
ATOM 920 O O . LYS A 1 112 ? -0.636 -10.782 4.450 1.00 90.44 112 LYS A O 1
ATOM 925 N N . PHE A 1 113 ? -1.614 -9.147 3.244 1.00 90.44 113 PHE A N 1
ATOM 926 C CA . PHE A 1 113 ? -2.925 -9.761 3.039 1.00 90.44 113 PHE A CA 1
ATOM 927 C C . PHE A 1 113 ? -3.310 -9.619 1.568 1.00 90.44 113 PHE A C 1
ATOM 929 O O . PHE A 1 113 ? -3.123 -8.544 0.991 1.00 90.44 113 PHE A O 1
ATOM 936 N N . ARG A 1 114 ? -3.846 -10.677 0.954 1.00 90.31 114 ARG A N 1
ATOM 937 C CA . ARG A 1 114 ? -4.436 -10.589 -0.390 1.00 90.31 114 ARG A CA 1
ATOM 938 C C . ARG A 1 114 ? -5.690 -9.722 -0.356 1.00 90.31 114 ARG A C 1
ATOM 940 O O . ARG A 1 114 ? -6.390 -9.691 0.654 1.00 90.31 114 ARG A O 1
ATOM 947 N N . TRP A 1 115 ? -6.029 -9.089 -1.478 1.00 89.31 115 TRP A N 1
ATOM 948 C CA . TRP A 1 115 ? -7.299 -8.360 -1.600 1.00 89.31 115 TRP A CA 1
ATOM 949 C C . TRP A 1 115 ? -8.523 -9.240 -1.334 1.00 89.31 115 TRP A C 1
ATOM 951 O O . TRP A 1 115 ? -9.461 -8.794 -0.686 1.00 89.31 115 TRP A O 1
ATOM 961 N N . GLU A 1 116 ? -8.469 -10.515 -1.720 1.00 88.38 116 GLU A N 1
ATOM 962 C CA . GLU A 1 116 ? -9.514 -11.520 -1.464 1.00 88.38 116 GLU A CA 1
ATOM 963 C C . GLU A 1 116 ? -9.810 -11.730 0.034 1.00 88.38 116 GLU A C 1
ATOM 965 O O . GLU A 1 116 ? -10.912 -12.130 0.421 1.00 88.38 116 GLU A O 1
ATOM 970 N N . GLU A 1 117 ? -8.823 -11.459 0.892 1.00 89.62 117 GLU A N 1
ATOM 971 C CA . GLU A 1 117 ? -8.951 -11.558 2.344 1.00 89.62 117 GLU A CA 1
ATOM 972 C C . GLU A 1 117 ? -9.531 -10.282 2.966 1.00 89.62 117 GLU A C 1
ATOM 974 O O . GLU A 1 117 ? -9.959 -10.312 4.123 1.00 89.62 117 GLU A O 1
ATOM 979 N N . VAL A 1 118 ? -9.547 -9.165 2.231 1.00 89.56 118 VAL A N 1
ATOM 980 C CA . VAL A 1 118 ? -10.110 -7.888 2.677 1.00 89.56 118 VAL A CA 1
ATOM 981 C C . VAL A 1 118 ? -11.624 -7.938 2.499 1.00 89.56 118 VAL A C 1
ATOM 983 O O . VAL A 1 118 ? -12.143 -8.074 1.397 1.00 89.56 118 VAL A O 1
ATOM 986 N N . ARG A 1 119 ? -12.361 -7.842 3.605 1.00 89.81 119 ARG A N 1
ATOM 987 C CA . ARG A 1 119 ? -13.830 -7.936 3.605 1.00 89.81 119 ARG A CA 1
ATOM 988 C C . ARG A 1 119 ? -14.515 -6.590 3.705 1.00 89.81 119 ARG A C 1
ATOM 990 O O . ARG A 1 119 ? -15.624 -6.427 3.211 1.00 89.81 119 ARG A O 1
ATOM 997 N N . GLU A 1 120 ? -13.885 -5.647 4.391 1.00 89.31 120 GLU A N 1
ATOM 998 C CA . GLU A 1 120 ? -14.465 -4.333 4.616 1.00 89.31 120 GLU A CA 1
ATOM 999 C C . GLU A 1 120 ? -13.362 -3.297 4.798 1.00 89.31 120 GLU A C 1
ATOM 1001 O O . GLU A 1 120 ? -12.372 -3.540 5.496 1.00 89.31 120 GLU A O 1
ATOM 1006 N N . LEU A 1 121 ? -13.566 -2.125 4.204 1.00 90.00 121 LEU A N 1
ATOM 1007 C CA . LEU A 1 121 ? -12.658 -0.999 4.306 1.00 90.00 121 LEU A CA 1
ATOM 1008 C C . LEU A 1 121 ? -13.472 0.281 4.520 1.00 90.00 121 LEU A C 1
ATOM 1010 O O . LEU A 1 121 ? -14.269 0.684 3.678 1.00 90.00 121 LEU A O 1
ATOM 1014 N N . VAL A 1 122 ? -13.302 0.896 5.690 1.00 91.62 122 VAL A N 1
ATOM 1015 C CA . VAL A 1 122 ? -14.106 2.036 6.146 1.00 91.62 122 VAL A CA 1
ATOM 1016 C C . VAL A 1 122 ? -13.195 3.196 6.502 1.00 91.62 122 VAL A C 1
ATOM 1018 O O . VAL A 1 122 ? -12.376 3.101 7.418 1.00 91.62 122 VAL A O 1
ATOM 1021 N N . ALA A 1 123 ? -13.375 4.323 5.822 1.00 92.25 123 ALA A N 1
ATOM 1022 C CA . ALA A 1 123 ? -12.694 5.568 6.146 1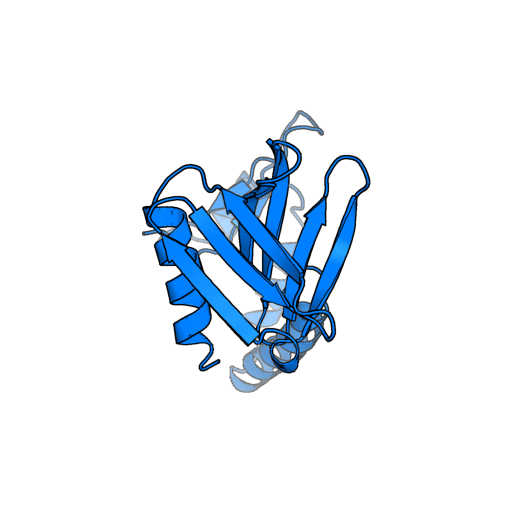.00 92.25 123 ALA A CA 1
ATOM 1023 C C . ALA A 1 123 ? -13.623 6.554 6.859 1.00 92.25 123 ALA A C 1
ATOM 1025 O O . ALA A 1 123 ? -14.787 6.722 6.502 1.00 92.25 123 ALA A O 1
ATOM 1026 N N . ASN A 1 124 ? -13.086 7.247 7.859 1.00 93.56 124 ASN A N 1
ATOM 1027 C CA . ASN A 1 124 ? -13.745 8.344 8.550 1.00 93.56 124 ASN A CA 1
ATOM 1028 C C . ASN A 1 124 ? -12.714 9.411 8.934 1.00 93.56 124 ASN A C 1
ATOM 1030 O O . ASN A 1 124 ? -11.966 9.262 9.906 1.00 93.56 124 ASN A O 1
ATOM 1034 N N . LYS A 1 125 ? -12.693 10.517 8.183 1.00 93.75 125 LYS A N 1
ATOM 1035 C CA . LYS A 1 125 ? -11.695 11.587 8.316 1.00 93.75 125 LYS A CA 1
ATOM 1036 C C . LYS A 1 125 ? -10.278 11.004 8.234 1.00 93.75 125 LYS A C 1
ATOM 1038 O O . LYS A 1 125 ? -9.889 10.486 7.204 1.00 93.75 125 LYS A O 1
ATOM 1043 N N . ARG A 1 126 ? -9.523 11.054 9.332 1.00 94.56 126 ARG A N 1
ATOM 1044 C CA . ARG A 1 126 ? -8.143 10.549 9.424 1.00 94.56 126 ARG A CA 1
ATOM 1045 C C . ARG A 1 126 ? -8.051 9.076 9.816 1.00 94.56 126 ARG A C 1
ATOM 1047 O O . ARG A 1 126 ? -6.955 8.546 9.947 1.00 94.56 126 ARG A O 1
ATOM 1054 N N . LYS A 1 127 ? -9.187 8.440 10.098 1.00 94.50 127 LYS A N 1
ATOM 1055 C CA . LYS A 1 127 ? -9.270 7.056 10.551 1.00 94.50 127 LYS A CA 1
ATOM 1056 C C . LYS A 1 127 ? -9.575 6.161 9.361 1.00 94.50 127 LYS A C 1
ATOM 1058 O O . LYS A 1 127 ? -10.570 6.379 8.678 1.00 94.50 127 LYS A O 1
ATOM 1063 N N . LEU A 1 128 ? -8.781 5.120 9.183 1.00 94.69 128 LEU A N 1
ATOM 1064 C CA . LEU A 1 128 ? -9.047 4.019 8.271 1.00 94.69 128 LEU A CA 1
ATOM 1065 C C . LEU A 1 128 ? -9.228 2.745 9.094 1.00 94.69 128 LEU A C 1
ATOM 1067 O O . LEU A 1 128 ? -8.471 2.489 10.022 1.00 94.69 128 LEU A O 1
ATOM 1071 N N . SER A 1 129 ? -10.260 1.965 8.813 1.00 94.12 129 SER A N 1
ATOM 1072 C CA . SER A 1 129 ? -10.523 0.681 9.464 1.00 94.12 129 SER A CA 1
ATOM 1073 C C . SER A 1 129 ? -10.619 -0.391 8.396 1.00 94.12 129 SER A C 1
ATOM 1075 O O . SER A 1 129 ? -11.359 -0.223 7.432 1.00 94.12 129 SER A O 1
ATOM 1077 N N . ILE A 1 130 ? -9.859 -1.466 8.561 1.00 92.06 130 ILE A N 1
ATOM 1078 C CA . ILE A 1 130 ? -9.760 -2.540 7.580 1.00 92.06 130 ILE A CA 1
ATOM 1079 C C . ILE A 1 130 ? -10.054 -3.858 8.284 1.00 92.06 130 ILE A C 1
ATOM 1081 O O . ILE A 1 130 ? -9.437 -4.169 9.306 1.00 92.06 130 ILE A O 1
ATOM 1085 N N . LYS A 1 131 ? -11.007 -4.620 7.752 1.00 91.81 131 LYS A N 1
ATOM 1086 C CA . LYS A 1 131 ? -11.291 -5.989 8.183 1.00 91.81 131 LYS A CA 1
ATOM 1087 C C . LYS A 1 131 ? -10.677 -6.959 7.192 1.00 91.81 131 LYS A C 1
ATOM 1089 O O . LYS A 1 131 ? -11.113 -7.010 6.041 1.00 91.81 131 LYS A O 1
ATOM 1094 N N . CYS A 1 132 ? -9.704 -7.732 7.663 1.00 88.00 132 CYS A N 1
ATOM 1095 C CA . CYS A 1 132 ? -8.990 -8.717 6.854 1.00 88.00 132 CYS A CA 1
ATOM 1096 C C . CYS A 1 132 ? -8.964 -10.093 7.530 1.00 88.00 132 CYS A C 1
ATOM 1098 O O . CYS A 1 132 ? -8.971 -10.193 8.762 1.00 88.00 132 CYS A O 1
ATOM 1100 N N . GLY A 1 133 ? -8.852 -11.139 6.711 1.00 80.00 133 GLY A N 1
ATOM 1101 C CA . GLY A 1 133 ? -8.625 -12.520 7.137 1.00 80.00 133 GLY A CA 1
ATOM 1102 C C . GLY A 1 133 ? -9.878 -13.240 7.647 1.00 80.00 133 GLY A C 1
ATOM 1103 O O . GLY A 1 133 ? -10.952 -12.656 7.795 1.00 80.00 133 GLY A O 1
ATOM 1104 N N . GLU A 1 134 ? -9.735 -14.535 7.939 1.00 75.12 134 GLU A N 1
ATOM 1105 C CA . GLU A 1 134 ? -10.850 -15.416 8.335 1.00 75.12 134 GLU A CA 1
ATOM 1106 C C . GLU A 1 134 ? -11.510 -15.004 9.657 1.00 75.12 134 GLU A C 1
ATOM 1108 O O . GLU A 1 134 ? -12.726 -15.078 9.806 1.00 75.12 134 GLU A O 1
ATOM 1113 N N . ASN A 1 135 ? -10.714 -14.493 10.599 1.00 77.38 135 ASN A N 1
ATOM 1114 C CA . ASN A 1 135 ? -11.190 -14.053 11.911 1.00 77.38 135 ASN A CA 1
ATOM 1115 C C . ASN A 1 135 ? -11.860 -12.666 11.886 1.00 77.38 135 ASN A C 1
ATOM 1117 O O . ASN A 1 135 ? -12.271 -12.177 12.937 1.00 77.38 135 ASN A O 1
ATOM 1121 N N . LEU A 1 136 ? -11.934 -12.009 10.717 1.00 77.88 136 LEU A N 1
ATOM 1122 C CA . LEU A 1 136 ? -12.497 -10.662 10.536 1.00 77.88 136 LEU A CA 1
ATOM 1123 C C . LEU A 1 136 ? -11.919 -9.625 11.514 1.00 77.88 136 LEU A C 1
ATOM 1125 O O . LEU A 1 136 ? -12.620 -8.723 11.990 1.00 77.88 136 LEU A O 1
ATOM 1129 N N . VAL A 1 137 ? -10.624 -9.749 11.821 1.00 83.69 137 VAL A N 1
ATOM 1130 C CA . VAL A 1 137 ? -9.946 -8.838 12.745 1.00 83.69 137 VAL A CA 1
ATOM 1131 C C . VAL A 1 137 ? -9.972 -7.440 12.142 1.00 83.69 137 VAL A C 1
ATOM 1133 O O . VAL A 1 137 ? -9.481 -7.205 11.038 1.00 83.69 137 VAL A O 1
ATOM 1136 N N . THR A 1 138 ? -10.567 -6.504 12.880 1.00 89.75 138 THR A N 1
ATOM 1137 C CA . THR A 1 138 ? -10.621 -5.100 12.474 1.00 89.75 138 THR A CA 1
ATOM 1138 C C . THR A 1 138 ? -9.348 -4.404 12.931 1.00 89.75 138 THR A C 1
ATOM 1140 O O . THR A 1 138 ? -9.148 -4.197 14.126 1.00 89.75 138 THR A O 1
ATOM 1143 N N . SER A 1 139 ? -8.504 -4.027 11.978 1.00 91.12 139 SER A N 1
ATOM 1144 C CA . SER A 1 139 ? -7.324 -3.199 12.219 1.00 91.12 139 SER A CA 1
ATOM 1145 C C . SER A 1 139 ? -7.669 -1.736 11.953 1.00 91.12 139 SER A C 1
ATOM 1147 O O . SER A 1 139 ? -8.347 -1.418 10.976 1.00 91.12 139 SER A O 1
ATOM 1149 N N . VAL A 1 140 ? -7.238 -0.839 12.837 1.00 94.06 140 VAL A N 1
ATOM 1150 C CA . VAL A 1 140 ? -7.557 0.591 12.771 1.00 94.06 140 VAL A CA 1
ATOM 1151 C C . VAL A 1 140 ? -6.269 1.379 12.627 1.00 94.06 140 VAL A C 1
ATOM 1153 O O . VAL A 1 140 ? -5.330 1.171 13.385 1.00 94.06 140 VAL A O 1
ATOM 1156 N N . PHE A 1 141 ? -6.257 2.321 11.693 1.00 94.44 141 PHE A N 1
ATOM 1157 C CA . PHE A 1 141 ? -5.103 3.139 11.361 1.00 94.44 141 PHE A CA 1
ATOM 1158 C C . PHE A 1 141 ? -5.475 4.618 11.365 1.00 94.44 141 PHE A C 1
ATOM 1160 O O . PHE A 1 141 ? -6.550 5.003 10.900 1.00 94.44 141 PHE A O 1
ATOM 1167 N N . TYR A 1 142 ? -4.577 5.453 11.878 1.00 95.25 142 TYR A N 1
ATOM 1168 C CA . TYR A 1 142 ? -4.734 6.903 11.914 1.00 95.25 142 TYR A CA 1
ATOM 1169 C C . TYR A 1 142 ? -3.666 7.579 11.062 1.00 95.25 142 TYR A C 1
ATOM 1171 O O . TYR A 1 142 ? -2.473 7.464 11.335 1.00 95.25 142 TYR A O 1
ATOM 1179 N N . PHE A 1 143 ? -4.105 8.296 10.039 1.00 94.38 143 PHE A N 1
ATOM 1180 C CA . PHE A 1 143 ? -3.252 9.087 9.162 1.00 94.38 143 PHE A CA 1
ATOM 1181 C C . PHE A 1 143 ? -3.033 10.491 9.738 1.00 94.38 143 PHE A C 1
ATOM 1183 O O . PHE A 1 143 ? -3.747 10.932 10.645 1.00 94.38 143 PHE A O 1
ATOM 1190 N N . GLU A 1 144 ? -2.036 11.197 9.207 1.00 90.94 144 GLU A N 1
ATOM 1191 C CA . GLU A 1 144 ? -1.713 12.572 9.607 1.00 90.94 144 GLU A CA 1
ATOM 1192 C C . GLU A 1 144 ? -2.898 13.525 9.372 1.00 90.94 144 GLU A C 1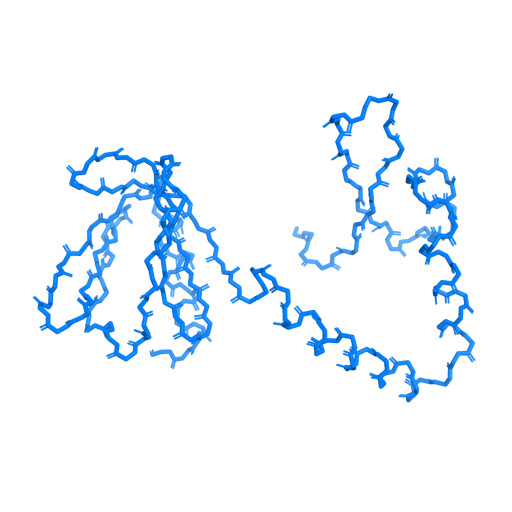
ATOM 1194 O O . GLU A 1 144 ? -3.327 14.257 10.278 1.00 90.94 144 GLU A O 1
ATOM 1199 N N . ASP A 1 145 ? -3.500 13.420 8.188 1.00 90.75 145 ASP A N 1
ATOM 1200 C CA . ASP A 1 145 ? -4.645 14.200 7.738 1.00 90.75 145 ASP A CA 1
ATOM 1201 C C . ASP A 1 145 ? -5.670 13.340 6.966 1.00 90.75 145 ASP A C 1
ATOM 1203 O O . ASP A 1 145 ? -5.526 12.126 6.811 1.00 90.75 145 ASP A O 1
ATOM 1207 N N . ASN A 1 146 ? -6.789 13.965 6.588 1.00 92.31 146 ASN A N 1
ATOM 1208 C CA . ASN A 1 146 ? -7.884 13.305 5.870 1.00 92.31 146 ASN A CA 1
ATOM 1209 C C . ASN A 1 146 ? -7.540 13.107 4.385 1.00 92.31 146 ASN A C 1
ATOM 1211 O O . ASN A 1 146 ? -7.924 12.104 3.792 1.00 92.31 146 ASN A O 1
ATOM 1215 N N . GLU A 1 147 ? -6.787 14.034 3.792 1.00 90.25 147 GLU A N 1
ATOM 1216 C CA . GLU A 1 147 ? -6.405 13.961 2.381 1.00 90.25 147 GLU A CA 1
ATOM 1217 C C . GLU A 1 147 ? -5.592 12.695 2.108 1.00 90.25 147 GLU A C 1
ATOM 1219 O O . GLU A 1 147 ? -5.853 12.007 1.127 1.00 90.25 147 GLU A O 1
ATOM 1224 N N . MET A 1 148 ? -4.706 12.307 3.023 1.00 89.56 148 MET A N 1
ATOM 1225 C CA . MET A 1 148 ? -3.929 11.072 2.928 1.00 89.56 148 MET A CA 1
ATOM 1226 C C . MET A 1 148 ? -4.802 9.811 2.905 1.00 89.56 148 MET A C 1
ATOM 1228 O O . MET A 1 148 ? -4.520 8.884 2.145 1.00 89.56 148 MET A O 1
ATOM 1232 N N . VAL A 1 149 ? -5.890 9.777 3.682 1.00 90.19 149 VAL A N 1
ATOM 1233 C CA . VAL A 1 149 ? -6.850 8.660 3.642 1.00 90.19 149 VAL A CA 1
ATOM 1234 C C . VAL A 1 149 ? -7.572 8.629 2.299 1.00 90.19 149 VAL A C 1
ATOM 1236 O O . VAL A 1 149 ? -7.724 7.565 1.706 1.00 90.19 149 VAL A O 1
ATOM 1239 N N . LEU A 1 150 ? -7.992 9.789 1.793 1.00 88.69 150 LEU A N 1
ATOM 1240 C CA . LEU A 1 150 ? -8.673 9.892 0.502 1.00 88.69 150 LEU A CA 1
ATOM 1241 C C . LEU A 1 150 ? -7.762 9.507 -0.666 1.00 88.69 150 LEU A C 1
ATOM 1243 O O . LEU A 1 150 ? -8.214 8.822 -1.577 1.00 88.69 150 LEU A O 1
ATOM 1247 N N . ILE A 1 151 ? -6.487 9.898 -0.627 1.00 86.94 151 ILE A N 1
ATOM 1248 C CA . ILE A 1 151 ? -5.482 9.491 -1.614 1.00 86.94 151 ILE A CA 1
ATOM 1249 C C . ILE A 1 151 ? -5.314 7.973 -1.577 1.00 86.94 151 ILE A C 1
ATOM 1251 O O . ILE A 1 151 ? -5.382 7.336 -2.625 1.00 86.94 151 ILE A O 1
ATOM 1255 N N . PHE A 1 152 ? -5.167 7.382 -0.388 1.00 87.19 152 PHE A N 1
ATOM 1256 C CA . PHE A 1 152 ? -5.076 5.930 -0.241 1.00 87.19 152 PHE A CA 1
ATOM 1257 C C . PHE A 1 152 ? -6.295 5.223 -0.853 1.00 87.19 152 PHE A C 1
ATOM 1259 O O . PHE A 1 152 ? -6.135 4.331 -1.680 1.00 87.19 152 PHE A O 1
ATOM 1266 N N . LEU A 1 153 ? -7.514 5.668 -0.531 1.00 86.81 153 LEU A N 1
ATOM 1267 C CA . LEU A 1 153 ? -8.744 5.121 -1.115 1.00 86.81 153 LEU A CA 1
ATOM 1268 C C . LEU A 1 153 ? -8.839 5.314 -2.628 1.00 86.81 153 LEU A C 1
ATOM 1270 O O . LEU A 1 153 ? -9.352 4.445 -3.326 1.00 86.81 153 LEU A O 1
ATOM 1274 N N . TYR A 1 154 ? -8.377 6.453 -3.139 1.00 85.00 154 TYR A N 1
ATOM 1275 C CA . TYR A 1 154 ? -8.354 6.715 -4.572 1.00 85.00 154 TYR A CA 1
ATOM 1276 C C . TYR A 1 154 ? -7.459 5.706 -5.291 1.00 85.00 154 TYR A C 1
ATOM 1278 O O . TYR A 1 154 ? -7.864 5.166 -6.317 1.00 85.00 154 TYR A O 1
ATOM 1286 N N . PHE A 1 155 ? -6.288 5.400 -4.724 1.00 80.31 155 PHE A N 1
ATOM 1287 C CA . PHE A 1 155 ? -5.436 4.337 -5.245 1.00 80.31 155 PHE A CA 1
ATOM 1288 C C . PHE A 1 155 ? -6.159 2.991 -5.253 1.00 80.31 155 PHE A C 1
ATOM 1290 O O . PHE A 1 155 ? -6.083 2.302 -6.259 1.00 80.31 155 PHE A O 1
ATOM 1297 N N . LEU A 1 156 ? -6.917 2.648 -4.207 1.00 78.38 156 LEU A N 1
ATOM 1298 C CA . LEU A 1 156 ? -7.687 1.398 -4.182 1.00 78.38 156 LEU A CA 1
ATOM 1299 C C . LEU A 1 156 ? -8.776 1.343 -5.255 1.00 78.38 156 LEU A C 1
ATOM 1301 O O . LEU A 1 156 ? -8.862 0.364 -5.986 1.00 78.38 156 LEU A O 1
ATOM 1305 N N . ASN A 1 157 ? -9.566 2.408 -5.395 1.00 75.31 157 ASN A N 1
ATOM 1306 C CA . ASN A 1 157 ? -10.627 2.470 -6.403 1.00 75.31 157 ASN A CA 1
ATOM 1307 C C . ASN A 1 157 ? -10.071 2.439 -7.833 1.00 75.31 157 ASN A C 1
ATOM 1309 O O . ASN A 1 157 ? -10.709 1.897 -8.729 1.00 75.31 157 ASN A O 1
ATOM 1313 N N . TYR A 1 158 ? -8.888 3.017 -8.060 1.00 59.47 158 TYR A N 1
ATOM 1314 C CA . TYR A 1 158 ? -8.230 2.972 -9.366 1.00 59.47 158 TYR A CA 1
ATOM 1315 C C . TYR A 1 158 ? -7.731 1.563 -9.729 1.00 59.47 158 TYR A C 1
ATOM 1317 O O . TYR A 1 158 ? -7.543 1.271 -10.905 1.00 59.47 158 TYR A O 1
ATOM 1325 N N . GLN A 1 159 ? -7.516 0.689 -8.741 1.00 57.47 159 GLN A N 1
ATOM 1326 C CA . GLN A 1 159 ? -7.101 -0.701 -8.958 1.00 57.47 159 GLN A CA 1
ATOM 1327 C C . GLN A 1 159 ? -8.285 -1.648 -9.249 1.00 57.47 159 GLN A C 1
ATOM 1329 O O . GLN A 1 159 ? -8.053 -2.844 -9.371 1.00 57.47 159 GLN A O 1
ATOM 1334 N N . GLU A 1 160 ? -9.520 -1.135 -9.383 1.00 53.28 160 GLU A N 1
ATOM 1335 C CA . GLU A 1 160 ? -10.750 -1.923 -9.624 1.00 53.28 160 GLU A CA 1
ATOM 1336 C C . GLU A 1 160 ? -10.920 -3.124 -8.666 1.00 53.28 160 GLU A C 1
ATOM 1338 O O . GLU A 1 160 ? -11.310 -4.214 -9.084 1.00 53.28 160 GLU A O 1
ATOM 1343 N N . ILE A 1 161 ? -10.617 -2.925 -7.377 1.00 48.41 161 ILE A N 1
ATOM 1344 C CA . ILE A 1 161 ? -10.907 -3.903 -6.309 1.00 48.41 161 ILE A CA 1
ATOM 1345 C C . ILE A 1 161 ? -12.405 -3.910 -5.990 1.00 48.41 161 ILE A C 1
ATOM 1347 O O . ILE A 1 161 ? -12.987 -2.805 -5.876 1.00 48.41 161 ILE A O 1
#

Organism: Meloidogyne javanica (NCBI:txid6303)

Sequence (161 aa):
PKIFGLQYQMKATDTEKRMMRWIEPGRPIRRQLERWACRRGQKWATYEKLHTMQPAYAALLYIVGLVEVQQCEGYGEETFFCKDGNSLEEITLGCSLDWIFVIRRPSGTTQKFRWEEVRELVANKRKLSIKCGENLVTSVFYFEDNEMVLIFLYFLNYQEI

Secondary structure (DSSP, 8-state):
---S--EEEB--SSTT---EEE--TTS-HHHHHHHHBS-TTHHHHHHHHHTTS-HHHHHHHHHHHHHHHHTSTTTT-EEEEEEETTT--EEEEEE-SSEEEEEETTTTEEEEEEGGGEEEEEEETTEEEEEETTTTEEEEEEESSHHHHHHHHHHHHHTT-